Protein AF-A0AAE4B0X0-F1 (afdb_monomer_lite)

Sequence (94 aa):
MSTAGTVLLRTGRPRRPVVAREPDRVGHAVRDALRLQIRGAGRREVAAAIHGHPTYTRAGGRAAWARRLQELRSEMPQHAAALDRIAIYVMTCP

Radius of gyration: 22.04 Å; chains: 1; bounding box: 42×70×40 Å

Secondary structure (DSSP, 8-state):
------------------------HHHHHHHHHHHHHHTT--HHHHHHHHHTSTTTSSTTHHHHHHHHHHHHHHH-GGGHHHHHHHHHHHHH--

Organism: NCBI:txid137267

pLDDT: mean 77.09, std 17.46, range [39.09, 90.75]

Str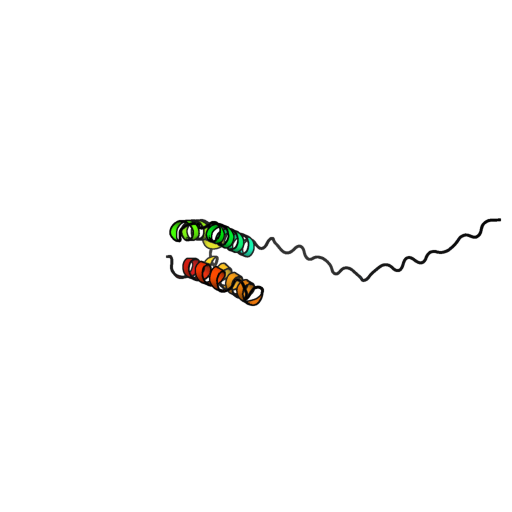ucture (mmCIF, N/CA/C/O backbone):
data_AF-A0AAE4B0X0-F1
#
_entry.id   AF-A0AAE4B0X0-F1
#
loop_
_atom_site.group_PDB
_atom_site.id
_atom_site.type_symbol
_atom_site.label_atom_id
_atom_site.label_alt_id
_atom_site.label_comp_id
_atom_site.label_asym_id
_atom_site.label_entity_id
_atom_site.label_seq_id
_atom_site.pdbx_PDB_ins_code
_atom_site.Cartn_x
_atom_site.Cartn_y
_atom_site.Cartn_z
_atom_site.occupancy
_atom_site.B_iso_or_equiv
_atom_site.auth_seq_id
_atom_site.auth_comp_id
_atom_site.auth_asym_id
_atom_site.auth_atom_id
_atom_site.pdbx_PDB_model_num
ATOM 1 N N . MET A 1 1 ? -31.194 59.528 -29.337 1.00 42.81 1 MET A N 1
ATOM 2 C CA . MET A 1 1 ? -31.642 58.155 -29.017 1.00 42.81 1 MET A CA 1
ATOM 3 C C . MET A 1 1 ? -30.429 57.232 -29.010 1.00 42.81 1 MET A C 1
ATOM 5 O O . MET A 1 1 ? -29.593 57.371 -29.890 1.00 42.81 1 MET A O 1
ATOM 9 N N . SER A 1 2 ? -30.384 56.337 -28.018 1.00 42.53 2 SER A N 1
ATOM 10 C CA . SER A 1 2 ? -29.466 55.200 -27.797 1.00 42.53 2 SER A CA 1
ATOM 11 C C . SER A 1 2 ? -28.027 55.467 -27.332 1.00 42.53 2 SER A C 1
ATOM 13 O O . SER A 1 2 ? -27.097 55.640 -28.110 1.00 42.53 2 SER A O 1
ATOM 15 N N . THR A 1 3 ? -27.876 55.390 -26.008 1.00 45.31 3 THR A N 1
ATOM 16 C CA . THR A 1 3 ? -26.642 55.250 -25.228 1.00 45.31 3 THR A CA 1
ATOM 17 C C . THR A 1 3 ? -26.142 53.803 -25.315 1.00 45.31 3 THR A C 1
ATOM 19 O O . THR A 1 3 ? -26.841 52.892 -24.875 1.00 45.31 3 THR A O 1
ATOM 22 N N . ALA A 1 4 ? -24.947 53.564 -25.856 1.00 49.19 4 ALA A N 1
ATOM 23 C CA . ALA A 1 4 ? -24.293 52.257 -25.780 1.00 49.19 4 ALA A CA 1
ATOM 24 C C . ALA A 1 4 ? -23.384 52.223 -24.542 1.00 49.19 4 ALA A C 1
ATOM 26 O O . ALA A 1 4 ? -22.367 52.910 -24.485 1.00 49.19 4 ALA A O 1
ATOM 27 N N . GLY A 1 5 ? -23.797 51.470 -23.521 1.00 43.97 5 GLY A N 1
ATOM 28 C CA . GLY A 1 5 ? -23.034 51.271 -22.292 1.00 43.97 5 GLY A CA 1
ATOM 29 C C . GLY A 1 5 ? -21.867 50.305 -22.498 1.00 43.97 5 GLY A C 1
ATOM 30 O O . GLY A 1 5 ? -22.055 49.173 -22.936 1.00 43.97 5 GLY A O 1
ATOM 31 N N . THR A 1 6 ? -20.662 50.742 -22.140 1.00 47.28 6 THR A N 1
ATOM 32 C CA . THR A 1 6 ? -19.470 49.892 -22.065 1.00 47.28 6 THR A CA 1
ATOM 33 C C . THR A 1 6 ? -19.473 49.131 -20.740 1.00 47.28 6 THR A C 1
ATOM 35 O O . THR A 1 6 ? -19.255 49.717 -19.682 1.00 47.28 6 THR A O 1
ATOM 38 N N . VAL A 1 7 ? -19.683 47.815 -20.787 1.00 48.22 7 VAL A N 1
ATOM 39 C CA . VAL A 1 7 ? -19.450 46.915 -19.647 1.00 48.22 7 VAL A CA 1
ATOM 40 C C . VAL A 1 7 ? -18.026 46.365 -19.755 1.00 48.22 7 VAL A C 1
ATOM 42 O O . VAL A 1 7 ? -17.756 45.451 -20.531 1.00 48.22 7 VAL A O 1
ATOM 45 N N . LEU A 1 8 ? -17.096 46.922 -18.974 1.00 46.72 8 LEU A N 1
ATOM 4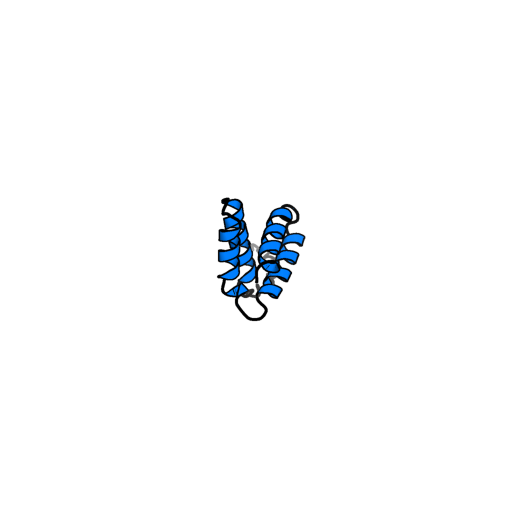6 C CA . LEU A 1 8 ? -15.758 46.356 -18.778 1.00 46.72 8 LEU A CA 1
ATOM 47 C C . LEU A 1 8 ? -15.861 45.100 -17.894 1.00 46.72 8 LEU A C 1
ATOM 49 O O . LEU A 1 8 ? -15.860 45.173 -16.665 1.00 46.72 8 LEU A O 1
ATOM 53 N N . LEU A 1 9 ? -15.950 43.928 -18.527 1.00 50.38 9 LEU A N 1
ATOM 54 C CA . LEU A 1 9 ? -15.813 42.635 -17.857 1.00 50.38 9 LEU A CA 1
ATOM 55 C C . LEU A 1 9 ? -14.361 42.441 -17.405 1.00 50.38 9 LEU A C 1
ATOM 57 O O . LEU A 1 9 ? -13.471 42.080 -18.175 1.00 50.38 9 LEU A O 1
ATOM 61 N N . ARG A 1 10 ? -14.142 42.663 -16.110 1.00 51.50 10 ARG A N 1
ATOM 62 C CA . ARG A 1 10 ? -12.923 42.320 -15.377 1.00 51.50 10 ARG A CA 1
ATOM 63 C C . ARG A 1 10 ? -12.779 40.793 -15.318 1.00 51.50 10 ARG A C 1
ATOM 65 O O . ARG A 1 10 ? -13.196 40.160 -14.355 1.00 51.50 10 ARG A O 1
ATOM 72 N N . THR A 1 11 ? -12.194 40.192 -16.349 1.00 58.00 11 THR A N 1
ATOM 73 C CA . THR A 1 11 ? -11.692 38.811 -16.296 1.00 58.00 11 THR A CA 1
ATOM 74 C C . THR A 1 11 ? -10.277 38.894 -15.708 1.00 58.00 11 THR A C 1
ATOM 76 O O . THR A 1 11 ? -9.407 39.589 -16.212 1.00 58.00 11 THR A O 1
ATOM 79 N N . GLY A 1 12 ? -10.048 38.475 -14.466 1.00 40.22 12 GLY A N 1
ATOM 80 C CA . GLY A 1 12 ? -10.020 37.072 -14.073 1.00 40.22 12 GLY A CA 1
ATOM 81 C C . GLY A 1 12 ? -8.604 36.550 -14.327 1.00 40.22 12 GLY A C 1
ATOM 82 O O . GLY A 1 12 ? -8.245 36.328 -15.474 1.00 40.22 12 GLY A O 1
ATOM 83 N N . ARG A 1 13 ? -7.799 36.432 -13.258 1.00 52.00 13 ARG A N 1
ATOM 84 C CA . ARG A 1 13 ? -6.374 36.030 -13.233 1.00 52.00 13 ARG A CA 1
ATOM 85 C C . ARG A 1 13 ? -5.972 35.012 -14.320 1.00 52.00 13 ARG A C 1
ATOM 87 O O . ARG A 1 13 ? -6.733 34.073 -14.561 1.00 52.00 13 ARG A O 1
ATOM 94 N N . PRO A 1 14 ? -4.734 35.086 -14.854 1.00 45.47 14 PRO A N 1
ATOM 95 C CA . PRO A 1 14 ? -4.223 34.080 -15.779 1.00 45.47 14 PRO A CA 1
ATOM 96 C C . PRO A 1 14 ? -4.266 32.698 -15.115 1.00 45.47 14 PRO A C 1
ATOM 98 O O . PRO A 1 14 ? -3.595 32.448 -14.108 1.00 45.47 14 PRO A O 1
ATOM 101 N N . ARG A 1 15 ? -5.093 31.798 -15.660 1.00 51.38 15 ARG A N 1
ATOM 102 C CA . ARG A 1 15 ? -5.086 30.382 -15.288 1.00 51.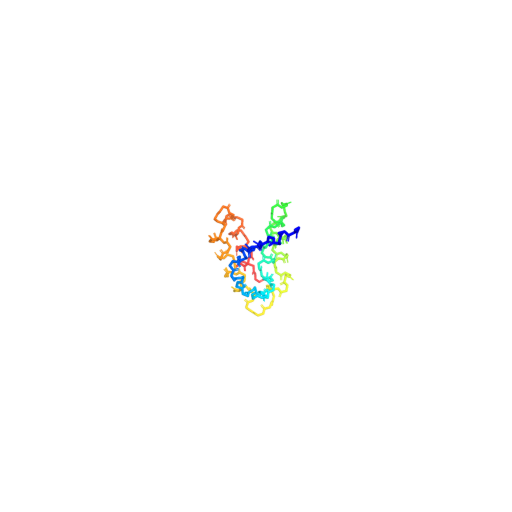38 15 ARG A CA 1
ATOM 103 C C . ARG A 1 15 ? -3.737 29.819 -15.723 1.00 51.38 15 ARG A C 1
ATOM 105 O O . ARG A 1 15 ? -3.460 29.728 -16.915 1.00 51.38 15 ARG A O 1
ATOM 112 N N . ARG A 1 16 ? -2.890 29.482 -14.745 1.00 43.06 16 ARG A N 1
ATOM 113 C CA . ARG A 1 16 ? -1.667 28.700 -14.969 1.00 43.06 16 ARG A CA 1
ATOM 114 C C . ARG A 1 16 ? -1.999 27.472 -15.830 1.00 43.06 16 ARG A C 1
ATOM 116 O O . ARG A 1 16 ? -3.071 26.894 -15.633 1.00 43.06 16 ARG A O 1
ATOM 123 N N . PRO A 1 17 ? -1.103 27.054 -16.740 1.00 42.00 17 PRO A N 1
ATOM 124 C CA . PRO A 1 17 ? -1.314 25.854 -17.533 1.00 42.00 17 PRO A CA 1
ATOM 125 C C . PRO A 1 17 ? -1.529 24.670 -16.589 1.00 42.00 17 PRO A C 1
ATOM 127 O O . PRO A 1 17 ? -0.699 24.388 -15.720 1.00 42.00 17 PRO A O 1
ATOM 130 N N . VAL A 1 18 ? -2.673 24.002 -16.735 1.00 50.53 18 VAL A N 1
ATOM 131 C CA . VAL A 1 18 ? -2.923 22.710 -16.099 1.00 50.53 18 VAL A CA 1
ATOM 132 C C . VAL A 1 18 ? -2.021 21.732 -16.835 1.00 50.53 18 VAL A C 1
ATOM 134 O O . VAL A 1 18 ? -2.386 21.204 -17.880 1.00 50.53 18 VAL A O 1
ATOM 137 N N . VAL A 1 19 ? -0.798 21.559 -16.333 1.00 47.25 19 VAL A N 1
ATOM 138 C CA . VAL A 1 19 ? 0.060 20.448 -16.740 1.00 47.25 19 VAL A CA 1
ATOM 139 C C . VAL A 1 19 ? -0.781 19.201 -16.505 1.00 47.25 19 VAL A C 1
ATOM 141 O O . VAL A 1 19 ? -1.150 18.927 -15.360 1.00 47.25 19 VAL A O 1
ATOM 144 N N . ALA A 1 20 ? -1.169 18.514 -17.580 1.00 39.09 20 ALA A N 1
ATOM 145 C CA . ALA A 1 20 ? -1.871 17.247 -17.497 1.00 39.09 20 ALA A CA 1
ATOM 146 C C . ALA A 1 20 ? -0.940 16.279 -16.763 1.00 39.09 20 ALA A C 1
ATOM 148 O O . ALA A 1 20 ? -0.027 15.706 -17.352 1.00 39.09 20 ALA A O 1
ATOM 149 N N . ARG A 1 21 ? -1.101 16.197 -15.436 1.00 50.62 21 ARG A N 1
ATOM 150 C CA . ARG A 1 21 ? -0.376 15.245 -14.606 1.00 50.62 21 ARG A CA 1
ATOM 151 C C . ARG A 1 21 ? -0.763 13.879 -15.136 1.00 50.62 21 ARG A C 1
ATOM 153 O O . ARG A 1 21 ? -1.947 13.541 -15.145 1.00 50.62 21 ARG A O 1
ATOM 160 N N . GLU A 1 22 ? 0.232 13.136 -15.600 1.00 52.19 22 GLU A N 1
ATOM 161 C CA . GLU A 1 22 ? 0.106 11.709 -15.859 1.00 52.19 22 GLU A CA 1
ATOM 162 C C . GLU A 1 22 ? -0.723 11.093 -14.716 1.00 52.19 22 GLU A C 1
ATOM 164 O O . GLU A 1 22 ? -0.472 11.434 -13.551 1.00 52.19 22 GLU A O 1
ATOM 169 N N . PRO A 1 23 ? -1.775 10.303 -15.003 1.00 62.78 23 PRO A N 1
ATOM 170 C CA . PRO A 1 23 ? -2.676 9.835 -13.960 1.00 62.78 23 PRO A CA 1
ATOM 171 C C . PRO A 1 23 ? -1.855 9.119 -12.890 1.00 62.78 23 PRO A C 1
ATOM 173 O O . PRO A 1 23 ? -1.088 8.214 -13.207 1.00 62.78 23 PRO A O 1
ATOM 176 N N . ASP A 1 24 ? -1.990 9.545 -11.633 1.00 78.06 24 ASP A N 1
ATOM 177 C CA . ASP A 1 24 ? -1.258 8.998 -10.489 1.00 78.06 24 ASP A CA 1
ATOM 178 C C . ASP A 1 24 ? -1.712 7.555 -10.221 1.00 78.06 24 ASP A C 1
ATOM 180 O O . ASP A 1 24 ? -2.562 7.281 -9.371 1.00 78.06 24 ASP A O 1
ATOM 184 N N . ARG A 1 25 ? -1.187 6.613 -11.014 1.00 83.81 25 ARG A N 1
ATOM 185 C CA . ARG A 1 25 ? -1.588 5.200 -10.996 1.00 83.81 25 ARG A CA 1
ATOM 186 C C . ARG A 1 25 ? -1.313 4.565 -9.636 1.00 83.81 25 ARG A C 1
ATOM 188 O O . ARG A 1 25 ? -2.081 3.714 -9.201 1.00 83.81 25 ARG A O 1
ATOM 195 N N . VAL A 1 26 ? -0.238 4.984 -8.967 1.00 84.31 26 VAL A N 1
ATOM 196 C CA . VAL A 1 26 ? 0.124 4.500 -7.629 1.00 84.31 26 VAL A CA 1
ATOM 197 C C . VAL A 1 26 ? -0.850 5.049 -6.590 1.00 84.31 26 VAL A C 1
ATOM 199 O O . VAL A 1 26 ? -1.367 4.281 -5.786 1.00 84.31 26 VAL A O 1
ATOM 202 N N . GLY A 1 27 ? -1.175 6.342 -6.629 1.00 84.75 27 GLY A N 1
ATOM 203 C CA . GLY A 1 27 ? -2.173 6.926 -5.733 1.00 84.75 27 GLY A CA 1
ATOM 204 C C . GLY A 1 27 ? -3.570 6.340 -5.931 1.00 84.75 27 GLY A C 1
ATOM 205 O O . GLY A 1 27 ? -4.279 6.114 -4.951 1.00 84.75 27 GLY A O 1
ATOM 206 N N . HIS A 1 28 ? -3.959 6.025 -7.169 1.00 85.88 28 HIS A N 1
ATOM 207 C CA . HIS A 1 28 ? -5.187 5.274 -7.440 1.00 85.88 28 HIS A CA 1
ATOM 208 C C . HIS A 1 28 ? -5.164 3.891 -6.785 1.00 85.88 28 HIS A C 1
ATOM 210 O O . HIS A 1 28 ? -6.100 3.546 -6.067 1.00 85.88 28 HIS A O 1
ATOM 216 N N . ALA A 1 29 ? -4.070 3.149 -6.940 1.00 88.00 29 ALA A N 1
ATOM 217 C CA . ALA A 1 29 ? -3.939 1.823 -6.355 1.00 88.00 29 ALA A CA 1
ATOM 218 C C . ALA A 1 29 ? -3.940 1.843 -4.812 1.00 88.00 29 ALA A C 1
ATOM 220 O O . ALA A 1 29 ? -4.576 1.002 -4.176 1.00 88.00 29 ALA A O 1
ATOM 221 N N . VAL A 1 30 ? -3.306 2.847 -4.194 1.00 88.12 30 VAL A N 1
ATOM 222 C CA . VAL A 1 30 ? -3.361 3.060 -2.736 1.00 88.12 30 VAL A CA 1
ATOM 223 C C . VAL A 1 30 ? -4.792 3.351 -2.276 1.00 88.12 30 VAL A C 1
ATOM 225 O O . VAL A 1 30 ? -5.236 2.813 -1.261 1.00 88.12 30 VAL A O 1
ATOM 228 N N . ARG A 1 31 ? -5.549 4.168 -3.019 1.00 87.88 31 ARG A N 1
ATOM 229 C CA . ARG A 1 31 ? -6.959 4.453 -2.704 1.00 87.88 31 ARG A CA 1
ATOM 230 C C . ARG A 1 31 ? -7.839 3.213 -2.821 1.00 87.88 31 ARG A C 1
ATOM 232 O O . ARG A 1 31 ? -8.743 3.048 -2.006 1.00 87.88 31 ARG A O 1
ATOM 239 N N . ASP A 1 32 ? -7.580 2.342 -3.787 1.00 89.50 32 ASP A N 1
ATOM 240 C CA . ASP A 1 32 ? -8.331 1.094 -3.924 1.00 89.50 32 ASP A CA 1
ATOM 241 C C . ASP A 1 32 ? -8.018 0.116 -2.784 1.00 89.50 32 ASP A C 1
ATOM 243 O O . ASP A 1 32 ? -8.944 -0.448 -2.198 1.00 89.50 32 ASP A O 1
ATOM 247 N N . ALA A 1 33 ? -6.754 0.019 -2.356 1.00 89.44 33 ALA A N 1
ATOM 248 C CA . ALA A 1 33 ? -6.382 -0.729 -1.153 1.00 89.44 33 ALA A CA 1
ATOM 249 C C . ALA A 1 33 ? -7.055 -0.168 0.119 1.00 89.44 33 ALA A C 1
ATOM 251 O O . ALA A 1 33 ? -7.582 -0.933 0.930 1.00 89.44 33 ALA A O 1
ATOM 252 N N . LEU A 1 34 ? -7.119 1.163 0.267 1.00 88.06 34 LEU A N 1
ATOM 253 C CA . LEU A 1 34 ? -7.848 1.822 1.362 1.00 88.06 34 LEU A CA 1
ATOM 254 C C . LEU A 1 34 ? -9.340 1.488 1.335 1.00 88.06 34 LEU A C 1
ATOM 256 O O . LEU A 1 34 ? -9.920 1.178 2.372 1.00 88.06 34 LEU A O 1
ATOM 260 N N . ARG A 1 35 ? -9.973 1.527 0.159 1.00 90.19 35 ARG A N 1
ATOM 261 C CA . ARG A 1 35 ? -11.398 1.200 0.007 1.00 90.19 35 ARG A CA 1
ATOM 262 C C . ARG A 1 35 ? -11.695 -0.238 0.404 1.00 90.19 35 ARG A C 1
ATOM 264 O O . ARG A 1 35 ? -12.682 -0.461 1.098 1.00 90.19 35 ARG A O 1
ATOM 271 N N . LEU A 1 36 ? -10.858 -1.193 -0.005 1.00 89.38 36 LEU A N 1
ATOM 272 C CA . LEU A 1 36 ? -10.997 -2.594 0.402 1.00 89.38 36 LEU A CA 1
ATOM 273 C C . LEU A 1 36 ? -10.925 -2.726 1.924 1.00 89.38 36 LEU A C 1
ATOM 275 O O . LEU A 1 36 ? -11.793 -3.346 2.534 1.00 89.38 36 LEU A O 1
ATOM 279 N N . GLN A 1 37 ? -9.951 -2.066 2.545 1.00 86.38 37 GLN A N 1
ATOM 280 C CA . GLN A 1 37 ? -9.795 -2.094 3.992 1.00 86.38 37 GLN A CA 1
ATOM 281 C C . GLN A 1 37 ? -10.972 -1.445 4.738 1.00 86.38 37 GLN A C 1
ATOM 283 O O . GLN A 1 37 ? -11.440 -1.995 5.732 1.00 86.38 37 GLN A O 1
ATOM 288 N N . ILE A 1 38 ? -11.482 -0.306 4.258 1.00 85.69 38 ILE A N 1
ATOM 289 C CA . ILE A 1 38 ? -12.646 0.382 4.846 1.00 85.69 38 ILE A CA 1
ATOM 290 C C . ILE A 1 38 ? -13.920 -0.462 4.709 1.00 85.69 38 ILE A C 1
ATOM 292 O O . ILE A 1 38 ? -14.760 -0.452 5.604 1.00 85.69 38 ILE A O 1
ATOM 296 N N . ARG A 1 39 ? -14.053 -1.232 3.622 1.00 89.38 39 ARG A N 1
ATOM 297 C CA . ARG A 1 39 ? -15.156 -2.186 3.415 1.00 89.38 39 ARG A CA 1
ATOM 298 C C . ARG A 1 39 ? -15.050 -3.445 4.283 1.00 89.38 39 ARG A C 1
ATOM 300 O O . ARG A 1 39 ? -15.915 -4.307 4.185 1.00 89.38 39 ARG A O 1
ATOM 307 N N . GLY A 1 40 ? -14.018 -3.555 5.120 1.00 87.56 40 GLY A N 1
ATOM 308 C CA . GLY A 1 40 ? -13.824 -4.689 6.018 1.00 87.56 40 GLY A CA 1
ATOM 309 C C . GLY A 1 40 ? -13.179 -5.908 5.361 1.00 87.56 40 GLY A C 1
ATOM 310 O O . GLY A 1 40 ? -13.234 -6.987 5.945 1.00 87.56 40 GLY A O 1
ATOM 311 N N . ALA A 1 41 ? -12.559 -5.760 4.182 1.00 88.88 41 ALA A N 1
ATOM 312 C CA . ALA A 1 41 ? -11.819 -6.854 3.559 1.00 88.88 41 ALA A CA 1
ATOM 313 C C . ALA A 1 41 ? -10.697 -7.345 4.486 1.00 88.88 41 ALA A C 1
ATOM 315 O O . ALA A 1 41 ? -10.007 -6.559 5.150 1.00 88.88 41 ALA A O 1
ATOM 316 N N . GLY A 1 42 ? -10.498 -8.658 4.515 1.00 87.38 42 GLY A N 1
ATOM 317 C CA . GLY A 1 42 ? -9.474 -9.288 5.323 1.00 87.38 42 GLY A CA 1
ATOM 318 C C . GLY A 1 42 ? -8.067 -8.902 4.868 1.00 87.38 42 GLY A C 1
ATOM 319 O O . GLY A 1 42 ? -7.811 -8.570 3.710 1.00 87.38 42 GLY A O 1
ATOM 320 N N . ARG A 1 43 ? -7.098 -9.026 5.783 1.00 85.38 43 ARG A N 1
ATOM 321 C CA . ARG A 1 43 ? -5.675 -8.743 5.514 1.00 85.38 43 ARG A CA 1
ATOM 322 C C . ARG A 1 43 ? -5.158 -9.413 4.234 1.00 85.38 43 ARG A C 1
ATOM 324 O O . ARG A 1 43 ? -4.404 -8.795 3.490 1.00 85.38 43 ARG A O 1
ATOM 331 N N . ARG A 1 44 ? -5.530 -10.677 3.998 1.00 87.50 44 ARG A N 1
ATOM 332 C CA . ARG A 1 44 ? -5.085 -11.446 2.823 1.00 87.50 44 ARG A CA 1
ATOM 333 C C . ARG A 1 44 ? -5.641 -10.885 1.517 1.00 87.50 44 ARG A C 1
ATOM 335 O O . ARG A 1 44 ? -4.910 -10.833 0.538 1.00 87.50 44 ARG A O 1
ATOM 342 N N . GLU A 1 45 ? -6.890 -10.435 1.517 1.00 88.75 45 GLU A N 1
ATOM 343 C CA . GLU A 1 45 ? -7.547 -9.876 0.332 1.00 88.75 45 GLU A CA 1
ATOM 344 C C . GLU A 1 45 ? -6.928 -8.533 -0.054 1.00 88.75 45 GLU A C 1
ATOM 346 O O . GLU A 1 45 ? -6.603 -8.308 -1.219 1.00 88.75 45 GLU A O 1
ATOM 351 N N . VAL A 1 46 ? -6.676 -7.667 0.934 1.00 87.88 46 VAL A N 1
ATOM 352 C CA . VAL A 1 46 ? -6.005 -6.381 0.696 1.00 87.88 46 VAL A CA 1
ATOM 353 C C . VAL A 1 46 ? -4.574 -6.600 0.196 1.00 87.88 46 VAL A C 1
ATOM 355 O O . VAL A 1 46 ? -4.157 -5.951 -0.760 1.00 87.88 46 VAL A O 1
ATOM 358 N N . ALA A 1 47 ? -3.831 -7.536 0.794 1.00 88.44 47 ALA A N 1
ATOM 359 C CA . ALA A 1 47 ? -2.482 -7.874 0.345 1.00 88.44 47 ALA A CA 1
ATOM 360 C C . ALA A 1 47 ? -2.476 -8.405 -1.099 1.00 88.44 47 ALA A C 1
ATOM 362 O O . ALA A 1 47 ? -1.729 -7.893 -1.928 1.00 88.44 47 ALA A O 1
ATOM 363 N N . ALA A 1 48 ? -3.363 -9.350 -1.426 1.00 88.75 48 ALA A N 1
ATOM 364 C CA . ALA A 1 48 ? -3.485 -9.897 -2.776 1.00 88.75 48 ALA A CA 1
ATOM 365 C C . ALA A 1 48 ? -3.820 -8.814 -3.814 1.00 88.75 48 ALA A C 1
ATOM 367 O O . ALA A 1 48 ? -3.237 -8.797 -4.896 1.00 88.75 48 ALA A O 1
ATOM 368 N N . ALA A 1 49 ? -4.704 -7.870 -3.474 1.00 89.06 49 ALA A N 1
ATOM 369 C CA . ALA A 1 49 ? -5.035 -6.750 -4.349 1.00 89.06 49 ALA A CA 1
ATOM 370 C C . ALA A 1 49 ? -3.833 -5.822 -4.597 1.00 89.06 49 ALA A C 1
ATOM 372 O O . ALA A 1 49 ? -3.619 -5.383 -5.725 1.00 89.06 49 ALA A O 1
ATOM 373 N N . ILE A 1 50 ? -3.027 -5.548 -3.565 1.00 89.12 50 ILE A N 1
ATOM 374 C CA . ILE A 1 50 ? -1.807 -4.738 -3.686 1.00 89.12 50 ILE A CA 1
A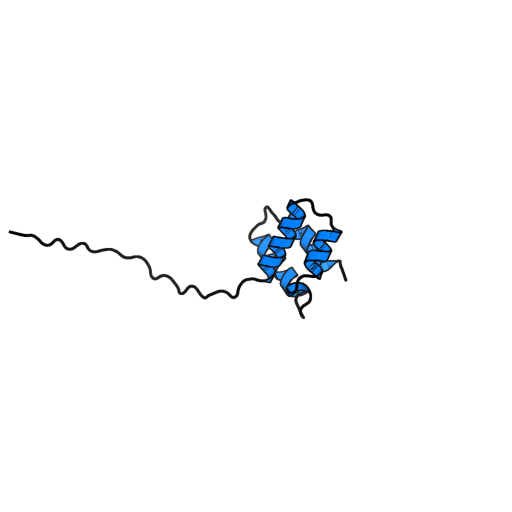TOM 375 C C . ILE A 1 50 ? -0.773 -5.461 -4.556 1.00 89.12 50 ILE A C 1
ATOM 377 O O . ILE A 1 50 ? -0.265 -4.872 -5.509 1.00 89.12 50 ILE A O 1
ATOM 381 N N . HIS A 1 51 ? -0.477 -6.732 -4.264 1.00 87.50 51 HIS A N 1
ATOM 382 C CA . HIS A 1 51 ? 0.577 -7.486 -4.956 1.00 87.50 51 HIS A CA 1
ATOM 383 C C . HIS A 1 51 ? 0.208 -7.868 -6.381 1.00 87.50 51 HIS A C 1
ATOM 385 O O . HIS A 1 51 ? 1.088 -7.942 -7.230 1.00 87.50 51 HIS A O 1
ATOM 391 N N . GLY A 1 52 ? -1.081 -8.050 -6.668 1.00 86.56 52 GLY A N 1
ATOM 392 C CA . GLY A 1 52 ? -1.582 -8.239 -8.026 1.00 86.56 52 GLY A CA 1
ATOM 393 C C . GLY A 1 52 ? -1.635 -6.947 -8.845 1.00 86.56 52 GLY A C 1
ATOM 394 O O . GLY A 1 52 ? -1.825 -7.003 -10.061 1.00 86.56 52 GLY A O 1
ATOM 395 N N . HIS A 1 53 ? -1.470 -5.772 -8.223 1.00 87.75 53 HIS A N 1
ATOM 396 C CA . HIS A 1 53 ? -1.620 -4.512 -8.939 1.00 87.75 53 HIS A CA 1
ATOM 397 C C . HIS A 1 53 ? -0.426 -4.261 -9.881 1.00 87.75 53 HIS A C 1
ATOM 399 O O . HIS A 1 53 ? 0.725 -4.261 -9.432 1.00 87.75 53 HIS A O 1
ATOM 405 N N . PRO A 1 54 ? -0.647 -3.905 -11.164 1.00 85.69 54 PRO A N 1
ATOM 406 C CA . PRO A 1 54 ? 0.431 -3.670 -12.134 1.00 85.69 54 PRO A CA 1
ATOM 407 C C . PRO A 1 54 ? 1.431 -2.571 -11.750 1.00 85.69 54 PRO A C 1
ATOM 409 O O . PRO A 1 54 ? 2.489 -2.427 -12.353 1.00 85.69 54 PRO A O 1
ATOM 412 N N . THR A 1 55 ? 1.080 -1.695 -10.813 1.00 86.19 55 THR A N 1
ATOM 413 C CA . THR A 1 55 ? 2.001 -0.665 -10.301 1.00 86.19 55 THR A CA 1
ATOM 414 C C . THR A 1 55 ? 2.922 -1.185 -9.208 1.00 86.19 55 THR A C 1
ATOM 416 O O . THR A 1 55 ? 3.935 -0.554 -8.947 1.00 86.19 55 THR A O 1
ATOM 419 N N . TYR A 1 56 ? 2.541 -2.272 -8.537 1.00 85.94 56 TYR A N 1
ATOM 420 C CA . TYR A 1 56 ? 3.354 -2.912 -7.511 1.00 85.94 56 TYR A CA 1
ATOM 421 C C . TYR A 1 56 ? 4.354 -3.886 -8.146 1.00 85.94 56 TYR A C 1
ATOM 423 O O . TYR A 1 56 ? 5.530 -3.850 -7.801 1.00 85.94 56 TYR A O 1
ATOM 431 N N . THR A 1 57 ? 3.912 -4.678 -9.130 1.00 85.19 57 THR A N 1
ATOM 432 C CA . THR A 1 57 ? 4.721 -5.718 -9.799 1.00 85.19 57 THR A CA 1
ATOM 433 C C . THR A 1 57 ? 5.777 -5.190 -10.773 1.00 85.19 57 THR A C 1
ATOM 435 O O . THR A 1 57 ? 6.703 -5.913 -11.132 1.00 85.19 57 THR A O 1
ATOM 438 N N . ARG A 1 58 ? 5.667 -3.934 -11.221 1.00 85.44 58 ARG A N 1
ATOM 439 C CA . ARG A 1 58 ? 6.694 -3.297 -12.059 1.00 85.44 58 ARG A CA 1
ATOM 440 C C . ARG A 1 58 ? 7.997 -3.096 -11.283 1.00 85.44 58 ARG A C 1
ATOM 442 O O . ARG A 1 58 ? 7.984 -2.891 -10.071 1.00 85.44 58 ARG A O 1
ATOM 449 N N . ALA A 1 59 ? 9.119 -3.057 -12.002 1.00 80.12 59 ALA A N 1
ATOM 450 C CA . ALA A 1 59 ? 10.413 -2.699 -11.425 1.00 80.12 59 ALA A CA 1
ATOM 451 C C . ALA A 1 59 ? 10.318 -1.356 -10.673 1.00 80.12 59 ALA A C 1
ATOM 453 O O . ALA A 1 59 ? 9.836 -0.360 -11.212 1.00 80.12 59 ALA A O 1
ATOM 454 N N . GLY A 1 60 ? 10.724 -1.343 -9.400 1.00 83.31 60 GLY A N 1
ATOM 455 C CA . GLY A 1 60 ? 10.619 -0.163 -8.532 1.00 83.31 60 GLY A CA 1
ATOM 456 C C . GLY A 1 60 ? 9.205 0.164 -8.026 1.00 83.31 60 GLY A C 1
ATOM 457 O O . GLY A 1 60 ? 9.035 1.155 -7.313 1.00 83.31 60 GLY A O 1
ATOM 458 N N . GLY A 1 61 ? 8.200 -0.663 -8.331 1.00 85.81 61 GLY A N 1
ATOM 459 C CA . GLY A 1 61 ? 6.807 -0.469 -7.927 1.00 85.81 61 GLY A CA 1
ATOM 460 C C . GLY A 1 61 ? 6.645 -0.352 -6.415 1.00 85.81 61 GLY A C 1
ATOM 461 O O . GLY A 1 61 ? 6.086 0.625 -5.922 1.00 85.81 61 GLY A O 1
ATOM 462 N N . ARG A 1 62 ? 7.255 -1.266 -5.657 1.00 87.25 62 ARG A N 1
ATOM 463 C CA . ARG A 1 62 ? 7.280 -1.215 -4.186 1.00 87.25 62 ARG A CA 1
ATOM 464 C C . ARG A 1 62 ? 7.819 0.115 -3.632 1.00 87.25 62 ARG A C 1
ATOM 466 O O . ARG A 1 62 ? 7.229 0.677 -2.713 1.00 87.25 62 ARG A O 1
ATOM 473 N N . ALA A 1 63 ? 8.897 0.655 -4.206 1.00 88.06 63 ALA A N 1
ATOM 474 C CA . ALA A 1 63 ? 9.465 1.940 -3.784 1.00 88.06 63 ALA A CA 1
ATOM 475 C C . ALA A 1 63 ? 8.569 3.132 -4.168 1.00 88.06 63 ALA A C 1
ATOM 477 O O . ALA A 1 63 ? 8.482 4.114 -3.430 1.00 88.06 63 ALA A O 1
ATOM 478 N N . ALA A 1 64 ? 7.879 3.059 -5.310 1.00 88.62 64 ALA A N 1
ATOM 479 C CA . ALA A 1 64 ? 6.886 4.057 -5.699 1.00 88.62 64 ALA A CA 1
ATOM 480 C C . ALA A 1 64 ? 5.689 4.069 -4.733 1.00 88.62 64 ALA A C 1
ATOM 482 O O . ALA A 1 64 ? 5.264 5.137 -4.299 1.00 88.62 64 ALA A O 1
ATOM 483 N N . TRP A 1 65 ? 5.207 2.893 -4.325 1.00 90.69 65 TRP A N 1
ATOM 484 C CA . TRP A 1 65 ? 4.157 2.758 -3.313 1.00 90.69 65 TRP A CA 1
ATOM 485 C C . TRP A 1 65 ? 4.578 3.312 -1.956 1.00 90.69 65 TRP A C 1
ATOM 487 O O . TRP A 1 65 ? 3.829 4.083 -1.363 1.00 90.69 65 TRP A O 1
ATOM 497 N N . ALA A 1 66 ? 5.777 2.967 -1.481 1.00 89.50 66 ALA A N 1
ATOM 498 C CA . ALA A 1 66 ? 6.287 3.460 -0.204 1.00 89.50 66 ALA A CA 1
ATOM 499 C C . ALA A 1 66 ? 6.359 4.996 -0.168 1.00 89.50 66 ALA A C 1
ATOM 501 O O . ALA A 1 66 ? 5.855 5.609 0.773 1.00 89.50 66 ALA A O 1
ATOM 502 N N . ARG A 1 67 ? 6.904 5.623 -1.224 1.00 89.38 67 ARG A N 1
ATOM 503 C CA . ARG A 1 67 ? 6.935 7.090 -1.355 1.00 89.38 67 ARG A CA 1
ATOM 504 C C . ARG A 1 67 ? 5.531 7.684 -1.352 1.00 89.38 67 ARG A C 1
ATOM 506 O O . ARG A 1 67 ? 5.254 8.601 -0.584 1.00 89.38 67 ARG A O 1
ATOM 513 N N . ARG A 1 68 ? 4.616 7.113 -2.140 1.00 89.94 68 ARG A N 1
ATOM 514 C CA . ARG A 1 68 ? 3.256 7.647 -2.245 1.00 89.94 68 ARG A CA 1
ATOM 515 C C . ARG A 1 68 ? 2.466 7.526 -0.941 1.00 89.94 68 ARG A C 1
ATOM 517 O O . ARG A 1 68 ? 1.699 8.421 -0.605 1.00 89.94 68 ARG A O 1
ATOM 524 N N . LEU A 1 69 ? 2.671 6.451 -0.182 1.00 90.75 69 LEU A N 1
ATOM 525 C CA . LEU A 1 69 ? 2.074 6.283 1.145 1.00 90.75 69 LEU A CA 1
ATOM 526 C C . LEU A 1 69 ? 2.583 7.335 2.140 1.00 90.75 69 LEU A C 1
ATOM 528 O O . LEU A 1 69 ? 1.786 7.861 2.914 1.00 90.75 69 LEU A O 1
ATOM 532 N N . GLN A 1 70 ? 3.873 7.684 2.098 1.00 89.94 70 GLN A N 1
ATOM 533 C CA . GLN A 1 70 ? 4.438 8.749 2.938 1.00 89.94 70 GLN A CA 1
ATOM 534 C C . GLN A 1 70 ? 3.888 10.136 2.580 1.00 89.94 70 GLN A C 1
ATOM 536 O O . GLN A 1 70 ? 3.551 10.915 3.475 1.00 89.94 70 GLN A O 1
ATOM 541 N N . GLU A 1 71 ? 3.745 10.428 1.285 1.00 90.69 71 GLU A N 1
ATOM 542 C CA . GLU A 1 71 ? 3.112 11.663 0.807 1.00 90.69 71 GLU A CA 1
ATOM 543 C C . GLU A 1 71 ? 1.667 11.760 1.307 1.00 90.69 71 GLU A C 1
ATOM 545 O O . GLU A 1 71 ? 1.303 12.729 1.969 1.00 90.69 71 GLU A O 1
ATOM 550 N N . LEU A 1 72 ? 0.863 10.713 1.092 1.00 87.62 72 LEU A N 1
ATOM 551 C CA . LEU A 1 72 ? -0.537 10.681 1.522 1.00 87.62 72 LEU A CA 1
ATOM 552 C C . LEU A 1 72 ? -0.689 10.749 3.044 1.00 87.62 72 LEU A C 1
ATOM 554 O O . LEU A 1 72 ? -1.659 11.323 3.532 1.00 87.62 72 LEU A O 1
ATOM 558 N N . ARG A 1 73 ? 0.262 10.198 3.804 1.00 89.44 73 ARG A N 1
ATOM 559 C CA . ARG A 1 73 ? 0.279 10.305 5.268 1.00 89.44 73 ARG A CA 1
ATOM 560 C C . ARG A 1 73 ? 0.527 11.741 5.725 1.00 89.44 73 ARG A C 1
ATOM 562 O O . ARG A 1 73 ? -0.088 12.170 6.696 1.00 89.44 73 ARG A O 1
ATOM 569 N N . SER A 1 74 ? 1.394 12.469 5.024 1.00 89.12 74 SER A N 1
ATOM 570 C CA . SER A 1 74 ? 1.644 13.893 5.283 1.00 89.12 74 SER A CA 1
ATOM 571 C C . SER A 1 74 ? 0.451 14.763 4.875 1.00 89.12 74 SER A C 1
ATOM 573 O O . SER A 1 74 ? 0.104 15.701 5.585 1.00 89.12 74 SER A O 1
ATOM 575 N N . GLU A 1 75 ? -0.202 14.436 3.756 1.00 89.69 75 GLU A N 1
ATOM 576 C CA . GLU A 1 75 ? -1.386 15.146 3.253 1.00 89.69 75 GLU A CA 1
ATOM 577 C C . GLU A 1 75 ? -2.648 14.876 4.096 1.00 89.69 75 GLU A C 1
ATOM 579 O O . GLU A 1 75 ? -3.513 15.743 4.209 1.00 89.69 75 GLU A O 1
ATOM 584 N N . MET A 1 76 ? -2.779 13.676 4.673 1.00 86.88 76 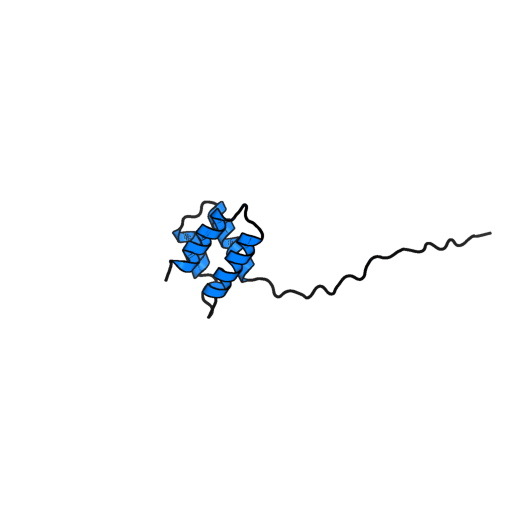MET A N 1
ATOM 585 C CA . MET A 1 76 ? -3.987 13.212 5.368 1.00 86.88 76 MET A CA 1
ATOM 586 C C . MET A 1 76 ? -3.650 12.514 6.699 1.00 86.88 76 MET A C 1
ATOM 588 O O . MET A 1 76 ? -3.854 11.299 6.840 1.00 86.88 76 MET A O 1
ATOM 592 N N . PRO A 1 77 ? -3.170 13.254 7.712 1.00 86.19 77 PRO A N 1
ATOM 593 C CA . PRO A 1 77 ? -2.770 12.675 8.994 1.00 86.19 77 PRO A CA 1
ATOM 594 C C . PRO A 1 77 ? -3.916 11.944 9.712 1.00 86.19 77 PRO A C 1
ATOM 596 O O . PRO A 1 77 ? -3.682 10.936 10.377 1.00 86.19 77 PRO A O 1
ATOM 599 N N . GLN A 1 78 ? -5.170 12.364 9.513 1.00 86.12 78 GLN A N 1
ATOM 600 C CA . GLN A 1 78 ? -6.358 11.695 10.056 1.00 86.12 78 GLN A CA 1
ATOM 601 C C . GLN A 1 78 ? -6.552 10.255 9.542 1.00 86.12 78 GLN A C 1
ATOM 603 O O . GLN A 1 78 ? -7.276 9.470 10.151 1.00 86.12 78 GLN A O 1
ATOM 608 N N . HIS A 1 79 ? -5.903 9.888 8.433 1.00 85.06 79 HIS A N 1
ATOM 609 C CA . HIS A 1 79 ? -5.947 8.545 7.851 1.00 85.06 79 HIS A CA 1
ATOM 610 C C . HIS A 1 79 ? -4.638 7.764 8.041 1.00 85.06 79 HIS A C 1
ATOM 612 O O . HIS A 1 79 ? -4.501 6.667 7.494 1.00 85.06 79 HIS A O 1
ATOM 618 N N . ALA A 1 80 ? -3.697 8.276 8.846 1.00 87.38 80 ALA A N 1
ATOM 619 C CA . ALA A 1 80 ? -2.379 7.674 9.044 1.00 87.38 80 ALA A CA 1
ATOM 620 C C . ALA A 1 80 ? -2.452 6.202 9.476 1.00 87.38 80 ALA A C 1
ATOM 622 O O . ALA A 1 80 ? -1.746 5.370 8.922 1.00 87.38 80 ALA A O 1
ATOM 623 N N . ALA A 1 81 ? -3.369 5.843 10.381 1.00 89.00 81 ALA A N 1
ATOM 624 C CA . ALA A 1 81 ? -3.511 4.460 10.841 1.00 89.00 81 ALA A CA 1
ATOM 625 C C . ALA A 1 81 ? -3.923 3.482 9.722 1.00 89.00 81 ALA A C 1
ATOM 627 O O . ALA A 1 81 ? -3.477 2.335 9.705 1.00 89.00 81 ALA A O 1
ATOM 628 N N . ALA A 1 82 ? -4.768 3.916 8.781 1.00 87.31 82 ALA A N 1
ATOM 629 C CA . ALA A 1 82 ? -5.161 3.093 7.637 1.00 87.31 82 ALA A CA 1
ATOM 630 C C . ALA A 1 82 ? -4.014 2.984 6.620 1.00 87.31 82 ALA A C 1
ATOM 632 O O . ALA A 1 82 ? -3.697 1.894 6.146 1.00 87.31 82 ALA A O 1
ATOM 633 N N . LEU A 1 83 ? -3.337 4.102 6.350 1.00 90.31 83 LEU A N 1
ATOM 634 C CA . LEU A 1 83 ? -2.173 4.150 5.465 1.00 90.31 83 LEU A CA 1
ATOM 635 C C . LEU A 1 83 ? -1.017 3.285 5.986 1.00 90.31 83 LEU A C 1
ATOM 637 O O . LEU A 1 83 ? -0.402 2.561 5.206 1.00 90.31 83 LEU A O 1
ATOM 641 N N . ASP A 1 84 ? -0.771 3.280 7.296 1.00 90.00 84 ASP A N 1
ATOM 642 C CA . ASP A 1 84 ? 0.278 2.472 7.923 1.00 90.00 84 ASP A CA 1
ATOM 643 C C . ASP A 1 84 ? -0.003 0.971 7.801 1.00 90.00 84 ASP A C 1
ATOM 645 O O . ASP A 1 84 ? 0.907 0.182 7.548 1.00 90.00 84 ASP A O 1
ATOM 649 N N . ARG A 1 85 ? -1.271 0.552 7.888 1.00 88.06 85 ARG A N 1
ATOM 650 C CA . ARG A 1 85 ? -1.645 -0.852 7.650 1.00 88.06 85 ARG A CA 1
ATOM 651 C C . ARG A 1 85 ? -1.380 -1.275 6.207 1.00 88.06 85 ARG A C 1
ATOM 653 O O . ARG A 1 85 ? -0.879 -2.374 5.982 1.00 88.06 85 ARG A O 1
ATOM 660 N N . ILE A 1 86 ? -1.662 -0.406 5.238 1.00 88.06 86 ILE A N 1
ATOM 661 C CA . ILE A 1 86 ? -1.328 -0.659 3.830 1.00 88.06 86 ILE A CA 1
ATOM 662 C C . ILE A 1 86 ? 0.187 -0.689 3.634 1.00 88.06 86 ILE A C 1
ATOM 664 O O . ILE A 1 86 ? 0.692 -1.574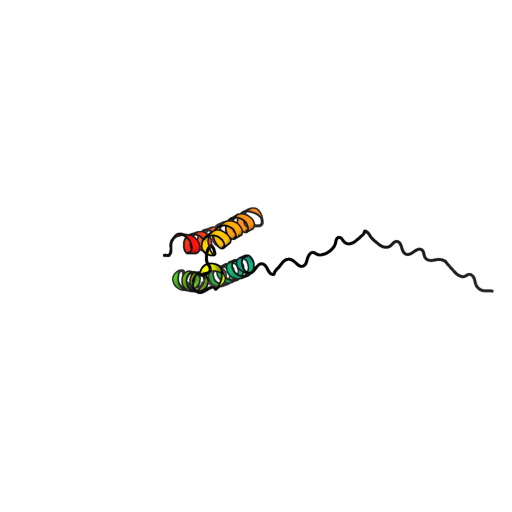 2.947 1.00 88.06 86 ILE A O 1
ATOM 668 N N . ALA A 1 87 ? 0.923 0.219 4.278 1.00 89.44 87 ALA A N 1
ATOM 669 C CA . ALA A 1 87 ? 2.381 0.227 4.244 1.00 89.44 87 ALA A CA 1
ATOM 670 C C . ALA A 1 87 ? 2.966 -1.091 4.765 1.00 89.44 87 ALA A C 1
ATOM 672 O O . ALA A 1 87 ? 3.891 -1.629 4.161 1.00 89.44 87 ALA A O 1
ATOM 673 N N . ILE A 1 88 ? 2.381 -1.674 5.816 1.00 89.69 88 ILE A N 1
ATOM 674 C CA . ILE A 1 88 ? 2.753 -3.013 6.287 1.00 89.69 88 ILE A CA 1
ATOM 675 C C . ILE A 1 88 ? 2.556 -4.048 5.171 1.00 89.69 88 ILE A C 1
ATOM 677 O O . ILE A 1 88 ? 3.470 -4.829 4.914 1.00 89.69 88 ILE A O 1
ATOM 681 N N . TYR A 1 89 ? 1.427 -4.055 4.460 1.00 87.44 89 TYR A N 1
ATOM 682 C CA . TYR A 1 89 ? 1.187 -5.012 3.364 1.00 87.44 89 TYR A CA 1
ATOM 683 C C . TYR A 1 89 ? 2.152 -4.839 2.184 1.00 87.44 89 TYR A C 1
ATOM 685 O O . TYR A 1 89 ? 2.566 -5.823 1.573 1.00 87.44 89 TYR A O 1
ATOM 693 N N . VAL A 1 90 ? 2.549 -3.600 1.896 1.00 85.62 90 VAL A N 1
ATOM 694 C CA . VAL A 1 90 ? 3.538 -3.257 0.861 1.00 85.62 90 VAL A CA 1
ATOM 695 C C . VAL A 1 90 ? 4.960 -3.665 1.269 1.00 85.62 90 VAL A C 1
ATOM 697 O O . VAL A 1 90 ? 5.771 -3.998 0.411 1.00 85.62 90 VAL A O 1
ATOM 700 N N . MET A 1 91 ? 5.298 -3.618 2.563 1.00 83.50 91 MET A N 1
ATOM 701 C CA . MET A 1 91 ? 6.672 -3.832 3.041 1.00 83.50 91 MET A CA 1
ATOM 702 C C . MET A 1 91 ? 6.956 -5.238 3.578 1.00 83.50 91 MET A C 1
ATOM 704 O O . MET A 1 91 ? 8.112 -5.658 3.581 1.00 83.50 91 MET A O 1
ATOM 708 N N . THR A 1 92 ? 5.944 -5.956 4.063 1.00 79.06 92 THR A N 1
ATOM 709 C CA . THR A 1 92 ? 6.149 -7.220 4.801 1.00 79.06 92 THR A CA 1
ATOM 710 C C . THR A 1 92 ? 5.846 -8.474 3.996 1.00 79.06 92 THR A C 1
ATOM 712 O O . THR A 1 92 ? 6.132 -9.571 4.466 1.00 79.06 92 THR A O 1
ATOM 715 N N . CYS A 1 93 ? 5.284 -8.337 2.798 1.00 62.41 93 CYS A N 1
ATOM 716 C CA . CYS A 1 93 ? 4.977 -9.479 1.953 1.00 62.41 93 CYS A CA 1
ATOM 717 C C . CYS A 1 93 ? 6.005 -9.612 0.814 1.00 62.41 93 CYS A C 1
ATOM 719 O O . CYS A 1 93 ? 6.350 -8.589 0.211 1.00 62.41 93 CYS A O 1
ATOM 721 N N . PRO A 1 94 ? 6.520 -10.836 0.586 1.00 55.00 94 PRO A N 1
ATOM 722 C CA . PRO A 1 94 ? 7.571 -11.122 -0.388 1.00 55.00 94 PRO A CA 1
ATOM 723 C C . PRO A 1 94 ? 7.113 -10.920 -1.833 1.00 55.00 94 PRO A C 1
ATOM 725 O O . PRO A 1 94 ? 5.925 -11.188 -2.124 1.00 55.00 94 PRO A O 1
#

Foldseek 3Di:
DDDDDDDPPPDDDPDDDPPPPDPLLLLVLLVVLLVCVVVVHDLVVSLCSQCPRPLLVDDCSLVSNLVVLVVVCVVCVVCNVSSVSSNCSSPVDD